Protein AF-A0A938MM32-F1 (afdb_monomer_lite)

pLDDT: mean 94.29, std 5.59, range [65.38, 98.31]

Sequence (60 aa):
VWVTEELHRRALTFLQARPDKTYSLSDAVSFVLMRDRGIRDALTTDRHFDQEGFVRLLKP

Radius of gyration: 11.32 Å; chains: 1; bounding box: 22×28×29 Å

Secondary structure (DSSP, 8-state):
----HHHHHHHHHHHHT-TTS---HHHHHHHHHHHHTT--EE--S-THHHHTT-EES---

Foldseek 3Di:
DDCDPVLLVQLVVVVVVCPVDPDDSVRSSVLSVCVVVVNQEDQDPDCVSVVSRHHHPDDD

Structure (mmCIF, N/CA/C/O backbone):
data_AF-A0A938MM32-F1
#
_entry.id   AF-A0A938MM32-F1
#
loop_
_atom_site.group_PDB
_atom_site.id
_atom_site.type_symbol
_atom_site.label_atom_id
_atom_site.label_alt_id
_atom_site.label_comp_id
_atom_site.label_asym_id
_atom_site.label_entity_id
_atom_site.label_seq_id
_atom_site.pdbx_PDB_ins_code
_atom_site.Cartn_x
_atom_site.Cartn_y
_atom_site.Cartn_z
_atom_site.occupancy
_atom_site.B_iso_or_equiv
_atom_site.auth_seq_id
_atom_site.auth_comp_id
_atom_site.auth_asym_id
_atom_site.auth_atom_id
_atom_site.pdbx_PDB_model_num
ATOM 1 N N . VAL A 1 1 ? 1.869 -13.739 0.153 1.00 78.06 1 VAL A N 1
ATOM 2 C CA . VAL A 1 1 ? 1.863 -13.235 -1.244 1.00 78.06 1 VAL A CA 1
ATOM 3 C C . VAL A 1 1 ? 3.228 -12.633 -1.522 1.00 78.06 1 VAL A C 1
ATOM 5 O O . VAL A 1 1 ? 3.735 -11.953 -0.643 1.00 78.06 1 VAL A O 1
ATOM 8 N N . TRP A 1 2 ? 3.832 -12.917 -2.677 1.00 93.62 2 TRP A N 1
ATOM 9 C CA . TRP A 1 2 ? 5.111 -12.327 -3.083 1.00 93.62 2 TRP A CA 1
ATOM 10 C C . TRP A 1 2 ? 4.873 -11.114 -3.989 1.00 93.62 2 TRP A C 1
ATOM 12 O O . TRP A 1 2 ? 3.979 -11.159 -4.838 1.00 93.62 2 TRP A O 1
ATOM 22 N N . VAL A 1 3 ? 5.655 -10.045 -3.820 1.00 96.38 3 VAL A N 1
ATOM 23 C CA . VAL A 1 3 ? 5.610 -8.880 -4.713 1.00 96.38 3 VAL A CA 1
ATOM 24 C C . VAL A 1 3 ? 6.469 -9.186 -5.933 1.00 96.38 3 VAL A C 1
ATOM 26 O O . VAL A 1 3 ? 7.695 -9.176 -5.862 1.00 96.38 3 VAL A O 1
ATOM 29 N N . THR A 1 4 ? 5.823 -9.513 -7.050 1.00 97.62 4 THR A N 1
ATOM 30 C CA . THR A 1 4 ? 6.513 -9.715 -8.329 1.00 97.62 4 THR A CA 1
ATOM 31 C C . THR A 1 4 ? 7.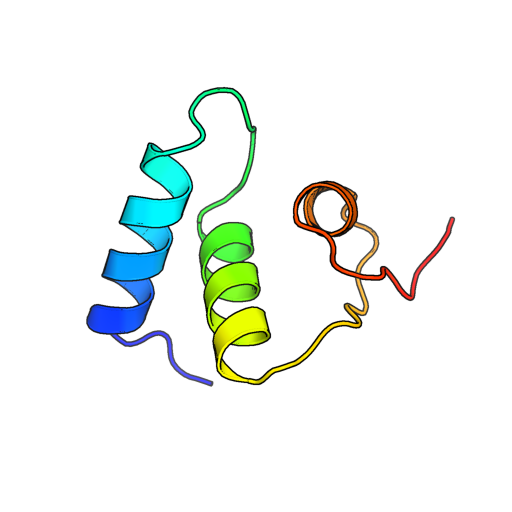027 -8.385 -8.876 1.00 97.62 4 THR A C 1
ATOM 33 O O . THR A 1 4 ? 6.531 -7.323 -8.499 1.00 97.62 4 THR A O 1
ATOM 36 N N . GLU A 1 5 ? 7.985 -8.434 -9.804 1.00 97.56 5 GLU A N 1
ATOM 37 C CA . GLU A 1 5 ? 8.482 -7.228 -10.479 1.00 97.56 5 GLU A CA 1
ATOM 38 C C . GLU A 1 5 ? 7.348 -6.451 -11.168 1.00 97.56 5 GLU A C 1
ATOM 40 O O . GLU A 1 5 ? 7.284 -5.229 -11.072 1.00 97.56 5 GLU A O 1
ATOM 45 N N . GLU A 1 6 ? 6.398 -7.156 -11.786 1.00 97.44 6 GLU A N 1
ATOM 46 C CA . GLU A 1 6 ? 5.241 -6.533 -12.433 1.00 97.44 6 GLU A CA 1
ATOM 47 C C . GLU A 1 6 ? 4.338 -5.804 -11.427 1.00 97.44 6 GLU A C 1
ATOM 49 O O . GLU A 1 6 ? 3.968 -4.648 -11.635 1.00 97.44 6 GLU A O 1
ATOM 54 N N . LEU A 1 7 ? 4.021 -6.439 -10.292 1.00 97.62 7 LEU A N 1
ATOM 55 C CA . LEU A 1 7 ? 3.243 -5.788 -9.236 1.00 97.62 7 LEU A CA 1
ATOM 56 C C . LEU A 1 7 ? 3.995 -4.582 -8.660 1.00 97.62 7 LEU A C 1
ATOM 58 O O . LEU A 1 7 ? 3.395 -3.533 -8.434 1.00 97.62 7 LEU A O 1
ATOM 62 N N . HIS A 1 8 ? 5.306 -4.718 -8.461 1.00 97.81 8 HIS A N 1
ATOM 63 C CA . HIS A 1 8 ? 6.164 -3.639 -7.986 1.00 97.81 8 HIS A CA 1
ATOM 64 C C . HIS A 1 8 ? 6.150 -2.446 -8.948 1.00 97.81 8 HIS A C 1
ATOM 66 O O . HIS A 1 8 ? 5.951 -1.311 -8.520 1.00 97.81 8 HIS A O 1
ATOM 72 N N . ARG A 1 9 ? 6.295 -2.688 -10.255 1.00 98.19 9 ARG A N 1
ATOM 73 C CA . ARG A 1 9 ? 6.278 -1.641 -11.284 1.00 98.19 9 ARG A CA 1
ATOM 74 C C . ARG A 1 9 ? 4.935 -0.919 -11.326 1.00 98.19 9 ARG A C 1
ATOM 76 O O . ARG A 1 9 ? 4.906 0.307 -11.333 1.00 98.19 9 ARG A O 1
ATOM 83 N N . ARG A 1 10 ? 3.826 -1.660 -11.263 1.00 98.31 10 ARG A N 1
ATOM 84 C CA . ARG A 1 10 ? 2.472 -1.085 -11.196 1.00 98.31 10 ARG A CA 1
ATOM 85 C C . ARG A 1 10 ? 2.265 -0.246 -9.935 1.00 98.31 10 ARG A C 1
ATOM 87 O O . ARG A 1 10 ? 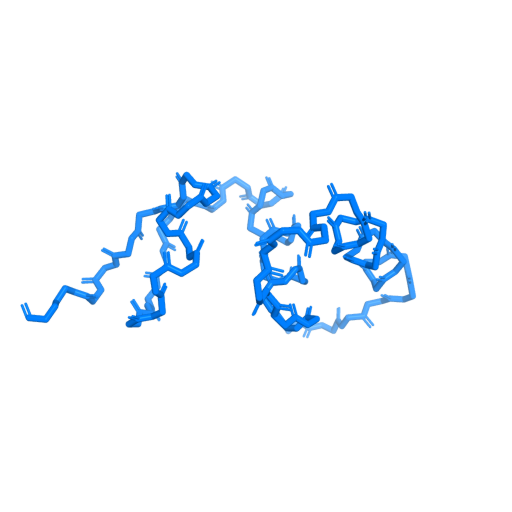1.683 0.834 -10.019 1.00 98.31 10 ARG A O 1
ATOM 94 N N . ALA A 1 11 ? 2.769 -0.702 -8.789 1.00 97.50 11 ALA A N 1
ATOM 95 C CA . ALA A 1 11 ? 2.739 0.062 -7.544 1.00 97.50 11 ALA A CA 1
ATOM 96 C C . ALA A 1 11 ? 3.583 1.345 -7.631 1.00 97.50 11 ALA A C 1
ATOM 98 O O . ALA A 1 11 ? 3.130 2.398 -7.187 1.00 97.50 11 ALA A O 1
ATOM 99 N N . LEU A 1 12 ? 4.762 1.298 -8.261 1.00 97.62 12 LEU A N 1
ATOM 100 C CA . LEU A 1 12 ? 5.578 2.489 -8.512 1.00 97.62 12 LEU A CA 1
ATOM 101 C C . LEU A 1 12 ? 4.868 3.487 -9.428 1.00 97.62 12 LEU A C 1
ATOM 103 O O . LEU A 1 12 ? 4.803 4.665 -9.090 1.00 97.62 12 LEU A O 1
ATOM 107 N N . THR A 1 13 ? 4.288 3.036 -10.543 1.00 97.81 13 THR A N 1
ATOM 108 C CA . THR A 1 13 ? 3.503 3.905 -11.434 1.00 97.81 13 THR A CA 1
ATOM 109 C C . THR A 1 13 ? 2.321 4.532 -10.695 1.00 97.81 13 THR A C 1
ATOM 111 O O . THR A 1 13 ? 2.059 5.725 -10.840 1.00 97.81 13 THR A O 1
ATOM 114 N N . PHE A 1 14 ? 1.628 3.754 -9.858 1.00 96.62 14 PHE A N 1
ATOM 115 C CA . PHE A 1 14 ? 0.543 4.255 -9.017 1.00 96.62 14 PHE A CA 1
ATOM 116 C C . PHE A 1 14 ? 1.017 5.339 -8.036 1.00 96.62 14 PHE A C 1
ATOM 118 O O . PHE A 1 14 ? 0.338 6.357 -7.883 1.00 96.62 14 PHE A O 1
ATOM 125 N N . LEU A 1 15 ? 2.169 5.125 -7.395 1.00 95.50 15 LEU A N 1
ATOM 126 C CA . LEU A 1 15 ? 2.751 6.044 -6.420 1.00 95.50 15 LEU A CA 1
ATOM 127 C C . LEU A 1 15 ? 3.224 7.345 -7.085 1.00 95.50 15 LEU A C 1
ATOM 129 O O . LEU A 1 15 ? 2.919 8.433 -6.607 1.00 95.50 15 LEU A O 1
ATOM 133 N N . GLN A 1 16 ? 3.897 7.244 -8.233 1.00 95.12 16 GLN A N 1
ATOM 134 C CA . GLN A 1 16 ? 4.362 8.396 -9.015 1.00 95.12 16 GLN A CA 1
ATOM 135 C C . GLN A 1 16 ? 3.214 9.276 -9.523 1.00 95.12 16 GLN A C 1
ATOM 137 O O . GLN A 1 16 ? 3.387 10.484 -9.660 1.00 95.12 16 GLN A O 1
ATOM 142 N N . ALA A 1 17 ? 2.037 8.697 -9.774 1.00 95.12 17 ALA A N 1
ATOM 143 C CA . ALA A 1 17 ? 0.854 9.440 -10.200 1.00 95.12 17 ALA A CA 1
ATOM 144 C C . ALA A 1 17 ? 0.193 10.267 -9.077 1.00 95.12 17 ALA A C 1
ATOM 146 O O . ALA A 1 17 ? -0.761 10.992 -9.352 1.00 95.12 17 ALA A O 1
ATOM 147 N N . ARG A 1 18 ? 0.653 10.148 -7.822 1.00 92.25 18 ARG A N 1
ATOM 148 C CA . ARG A 1 18 ? 0.080 10.824 -6.643 1.00 92.25 18 ARG A CA 1
ATOM 149 C C . ARG A 1 18 ? 1.157 11.513 -5.800 1.00 92.25 18 ARG A C 1
ATOM 151 O O . ARG A 1 18 ? 1.349 11.160 -4.638 1.00 92.25 18 ARG A O 1
ATOM 158 N N . PRO A 1 19 ? 1.876 12.497 -6.364 1.00 86.88 19 PRO A N 1
ATOM 159 C CA . PRO A 1 19 ? 2.931 13.201 -5.637 1.00 86.88 19 PRO A CA 1
ATOM 160 C C . PRO A 1 19 ? 2.395 14.038 -4.464 1.00 86.88 19 PRO A C 1
ATOM 162 O O . PRO A 1 19 ? 3.152 14.386 -3.563 1.00 86.88 19 PRO A O 1
ATOM 165 N N . ASP A 1 20 ? 1.098 14.361 -4.463 1.00 87.25 20 ASP A N 1
ATOM 166 C CA . ASP A 1 20 ? 0.395 15.061 -3.385 1.00 87.25 20 ASP A CA 1
ATOM 167 C C . ASP A 1 20 ? 0.067 14.154 -2.186 1.00 87.25 20 ASP A C 1
ATOM 169 O O . ASP A 1 20 ? -0.340 14.642 -1.129 1.00 87.25 20 ASP A O 1
ATOM 173 N N . LYS A 1 21 ? 0.234 12.834 -2.335 1.00 84.50 21 LYS A N 1
ATOM 174 C CA . LYS A 1 21 ? -0.076 11.841 -1.307 1.00 84.50 21 LYS A CA 1
ATOM 175 C C . LYS A 1 21 ? 1.197 11.289 -0.686 1.00 84.50 21 LYS A C 1
ATOM 177 O O . LYS A 1 21 ? 2.114 10.854 -1.370 1.00 84.50 21 LYS A O 1
ATOM 182 N N . THR A 1 22 ? 1.219 11.215 0.639 1.00 89.81 22 THR A N 1
ATOM 183 C CA . THR A 1 22 ? 2.336 10.669 1.427 1.00 89.81 22 THR A CA 1
ATOM 184 C C . THR A 1 22 ? 2.296 9.141 1.527 1.00 89.81 22 THR A C 1
ATOM 186 O O . THR A 1 22 ? 2.633 8.578 2.566 1.00 89.81 22 THR A O 1
ATOM 189 N N . TYR A 1 23 ? 1.831 8.461 0.478 1.00 94.50 23 TYR A N 1
ATOM 190 C CA . TYR A 1 23 ? 1.728 7.005 0.473 1.00 94.50 23 TYR A CA 1
ATOM 191 C C . TYR A 1 23 ? 3.118 6.369 0.485 1.00 94.50 23 TYR A C 1
ATOM 193 O O . TYR A 1 23 ? 4.049 6.851 -0.161 1.00 94.50 23 TYR A O 1
ATOM 201 N N . SER A 1 24 ? 3.258 5.246 1.183 1.00 94.69 24 SER A N 1
ATOM 202 C CA . SER A 1 24 ? 4.442 4.405 1.053 1.00 94.69 24 SER A CA 1
ATOM 203 C C . SER A 1 24 ? 4.328 3.483 -0.167 1.00 94.69 24 SER A C 1
ATOM 205 O O . SER A 1 24 ? 3.246 3.240 -0.710 1.00 94.69 24 SER A O 1
ATOM 207 N N . LEU A 1 25 ? 5.451 2.884 -0.575 1.00 94.94 25 LEU A N 1
ATOM 208 C CA . LEU A 1 25 ? 5.434 1.809 -1.571 1.00 94.94 25 LEU A CA 1
ATOM 209 C C . LEU A 1 25 ? 4.594 0.607 -1.100 1.00 94.94 25 LEU A C 1
ATOM 211 O O . LEU A 1 25 ? 3.930 -0.032 -1.913 1.00 94.94 25 LEU A O 1
ATOM 215 N N . SER A 1 26 ? 4.597 0.312 0.204 1.00 95.06 26 SER A N 1
ATOM 216 C CA . SER A 1 26 ? 3.800 -0.777 0.783 1.00 95.06 26 SER A CA 1
ATOM 217 C C . SER A 1 26 ? 2.297 -0.521 0.627 1.00 95.06 26 SER A C 1
ATOM 219 O O . SER A 1 26 ? 1.545 -1.439 0.287 1.00 95.06 26 SER A O 1
ATOM 221 N N . ASP A 1 27 ? 1.865 0.730 0.796 1.00 95.88 27 ASP A N 1
ATOM 222 C CA . ASP A 1 27 ? 0.470 1.133 0.591 1.00 95.88 27 ASP A CA 1
ATOM 223 C C . ASP A 1 27 ? 0.085 0.984 -0.879 1.00 95.88 27 ASP A C 1
ATOM 225 O O . ASP A 1 27 ? -0.900 0.324 -1.198 1.00 95.88 27 ASP A O 1
ATOM 229 N N . ALA A 1 28 ? 0.921 1.490 -1.791 1.00 97.00 28 ALA A N 1
ATOM 230 C CA . ALA A 1 28 ? 0.698 1.365 -3.229 1.00 97.00 28 ALA A CA 1
ATOM 231 C C . ALA A 1 28 ? 0.588 -0.102 -3.684 1.00 97.00 28 ALA A C 1
ATOM 233 O O . ALA A 1 28 ? -0.328 -0.451 -4.432 1.00 97.00 28 ALA A O 1
ATOM 234 N N . VAL A 1 29 ? 1.476 -0.980 -3.198 1.00 97.62 29 VAL A N 1
ATOM 235 C CA . VAL A 1 29 ? 1.398 -2.427 -3.459 1.00 97.62 29 VAL A CA 1
ATOM 236 C C . VAL A 1 29 ? 0.085 -2.993 -2.927 1.00 97.62 29 VAL A C 1
ATOM 238 O O . VAL A 1 29 ? -0.592 -3.727 -3.646 1.00 97.62 29 VAL A O 1
ATOM 241 N N . SER A 1 30 ? -0.298 -2.634 -1.700 1.00 97.06 30 SER A N 1
ATOM 242 C CA . SER A 1 30 ? -1.545 -3.092 -1.082 1.00 97.06 30 SER A C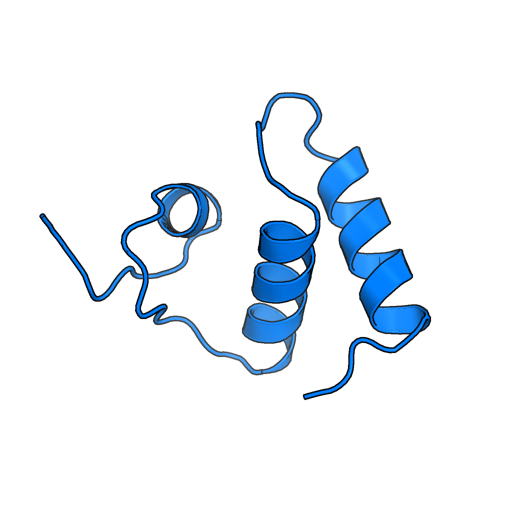A 1
ATOM 243 C C . SER A 1 30 ? -2.763 -2.659 -1.898 1.00 97.06 30 SER A C 1
ATOM 245 O O . SER A 1 30 ? -3.615 -3.490 -2.201 1.00 97.06 30 SER A O 1
ATOM 247 N N . PHE A 1 31 ? -2.818 -1.405 -2.347 1.00 97.44 31 PHE A N 1
ATOM 248 C CA . PHE A 1 31 ? -3.937 -0.877 -3.127 1.00 97.44 31 PHE A CA 1
ATOM 249 C C . PHE A 1 31 ? -4.083 -1.555 -4.486 1.00 97.44 31 PHE A C 1
ATOM 251 O O . PHE A 1 31 ? -5.189 -1.957 -4.855 1.00 97.44 31 PHE A O 1
ATOM 258 N N . VAL A 1 32 ? -2.980 -1.709 -5.228 1.00 97.56 32 VAL A N 1
ATOM 259 C CA . VAL A 1 32 ? -2.992 -2.402 -6.526 1.00 97.56 32 VAL A CA 1
ATOM 260 C C . VAL A 1 32 ? -3.455 -3.846 -6.338 1.00 97.56 32 VAL A C 1
ATOM 262 O O . VAL A 1 32 ? -4.358 -4.309 -7.032 1.00 97.56 32 VAL A O 1
ATOM 265 N N . LEU A 1 33 ? -2.900 -4.535 -5.343 1.00 97.19 33 LEU A N 1
ATOM 266 C CA . LEU A 1 33 ? -3.213 -5.927 -5.058 1.00 97.19 33 LEU A CA 1
ATOM 267 C C . LEU A 1 33 ? -4.668 -6.141 -4.619 1.00 97.19 33 LEU A C 1
ATOM 269 O O . LEU A 1 33 ? -5.299 -7.123 -5.013 1.00 97.19 33 LEU A O 1
ATOM 273 N N . MET A 1 34 ? -5.192 -5.246 -3.783 1.00 97.62 34 MET A N 1
ATOM 274 C CA . MET A 1 34 ? -6.575 -5.287 -3.319 1.00 97.62 34 MET A CA 1
ATOM 275 C C . MET A 1 34 ? -7.552 -5.056 -4.471 1.00 97.62 34 MET A C 1
ATOM 277 O O . MET A 1 34 ? -8.514 -5.810 -4.596 1.00 97.62 34 MET A O 1
ATOM 281 N N . ARG A 1 35 ? -7.274 -4.090 -5.357 1.00 97.38 35 ARG A N 1
ATOM 282 C CA . ARG A 1 35 ? -8.088 -3.846 -6.560 1.00 97.38 35 ARG A CA 1
ATOM 283 C C . ARG A 1 35 ? -8.098 -5.053 -7.491 1.00 97.38 35 ARG A C 1
ATOM 285 O O . ARG A 1 35 ? -9.175 -5.481 -7.892 1.00 97.38 35 ARG A O 1
ATOM 292 N N . ASP A 1 36 ? -6.935 -5.647 -7.752 1.00 96.81 36 ASP A N 1
ATOM 293 C CA . ASP A 1 36 ? -6.822 -6.847 -8.593 1.00 96.81 36 ASP A CA 1
ATOM 294 C C . ASP A 1 36 ? -7.631 -8.027 -8.047 1.00 96.81 36 ASP A C 1
ATOM 296 O O . ASP A 1 36 ? -8.169 -8.828 -8.809 1.00 96.81 36 ASP A O 1
ATOM 300 N N . ARG A 1 37 ? -7.721 -8.146 -6.718 1.00 96.81 37 ARG A N 1
ATOM 301 C CA . ARG A 1 37 ? -8.461 -9.223 -6.050 1.00 96.81 37 ARG A CA 1
ATOM 302 C C . ARG A 1 37 ? -9.910 -8.876 -5.712 1.00 96.81 37 ARG A C 1
ATOM 304 O O . ARG A 1 37 ? -10.582 -9.701 -5.101 1.00 96.81 37 ARG A O 1
ATOM 311 N N . GLY A 1 38 ? -10.387 -7.680 -6.056 1.00 97.31 38 GLY A N 1
ATOM 312 C CA . GLY A 1 38 ? -11.720 -7.216 -5.662 1.00 97.31 38 GLY A CA 1
ATOM 313 C C . GLY A 1 38 ? -11.913 -7.112 -4.142 1.00 97.31 38 GLY A C 1
ATOM 314 O O . GLY A 1 38 ? -13.038 -7.194 -3.656 1.00 97.31 38 GLY A O 1
ATOM 315 N N . ILE A 1 39 ? -10.828 -6.955 -3.379 1.00 97.75 39 ILE A N 1
ATOM 316 C CA . ILE A 1 39 ? -10.871 -6.802 -1.923 1.00 97.75 39 ILE A CA 1
ATOM 317 C C . ILE A 1 39 ? -11.118 -5.329 -1.614 1.00 97.75 39 ILE A C 1
ATOM 319 O O . ILE A 1 39 ? -10.328 -4.465 -1.994 1.00 97.75 39 ILE A O 1
ATOM 323 N N . ARG A 1 40 ? -12.212 -5.041 -0.907 1.00 96.94 40 ARG A N 1
ATOM 324 C CA . ARG A 1 40 ? -12.585 -3.672 -0.525 1.00 96.94 40 ARG A CA 1
ATOM 325 C C . ARG A 1 40 ? -12.242 -3.333 0.923 1.00 96.94 40 ARG A C 1
ATOM 327 O O . ARG A 1 40 ? -11.930 -2.180 1.213 1.00 96.94 40 ARG A O 1
ATOM 334 N N . ASP A 1 41 ? -12.268 -4.325 1.801 1.00 97.62 41 ASP A N 1
ATOM 335 C CA . ASP A 1 41 ? -12.115 -4.125 3.237 1.00 97.62 41 ASP A CA 1
ATOM 336 C C . ASP A 1 41 ? -10.656 -4.342 3.656 1.00 97.62 41 ASP A C 1
ATOM 338 O O . ASP A 1 41 ? -10.043 -5.358 3.324 1.00 97.62 41 ASP A O 1
ATOM 342 N N . ALA A 1 42 ? -10.093 -3.383 4.389 1.00 96.62 42 ALA A N 1
ATOM 343 C CA . ALA A 1 42 ? -8.729 -3.416 4.900 1.00 96.62 42 ALA A CA 1
ATOM 344 C C . ALA A 1 42 ? -8.729 -3.429 6.431 1.00 96.62 42 ALA A C 1
ATOM 346 O O . ALA A 1 42 ? -9.257 -2.527 7.088 1.00 96.62 42 ALA A O 1
ATOM 347 N N . LEU A 1 43 ? -8.077 -4.429 7.020 1.00 96.19 43 LEU A N 1
ATOM 348 C CA . LEU A 1 43 ? -7.832 -4.477 8.458 1.00 96.19 43 LEU A CA 1
ATOM 349 C C . LEU A 1 43 ? -6.617 -3.601 8.803 1.00 96.19 43 LEU A C 1
ATOM 351 O O . LEU A 1 43 ? -5.503 -4.095 8.943 1.00 96.19 43 LEU A O 1
ATOM 355 N N . THR A 1 44 ? -6.822 -2.286 8.877 1.00 93.38 44 THR A N 1
ATOM 356 C CA . THR A 1 44 ? -5.748 -1.310 9.113 1.00 93.38 44 THR A CA 1
ATOM 357 C C . THR A 1 44 ? -6.254 -0.048 9.806 1.00 93.38 44 THR A C 1
ATOM 359 O O . THR A 1 44 ? -7.393 0.381 9.604 1.00 93.38 44 THR A O 1
ATOM 362 N N . THR A 1 45 ? -5.389 0.574 10.606 1.00 93.69 45 THR A N 1
ATOM 363 C CA . THR A 1 45 ? -5.606 1.900 11.200 1.00 93.69 45 THR A CA 1
ATOM 364 C C . THR A 1 45 ? -5.137 3.042 10.288 1.00 93.69 45 THR A C 1
ATOM 366 O O . THR A 1 45 ? -5.401 4.205 10.592 1.00 93.69 45 THR A O 1
ATOM 369 N N . ASP A 1 46 ? -4.490 2.736 9.158 1.00 93.38 46 ASP A N 1
ATOM 370 C CA . ASP A 1 46 ? -3.949 3.737 8.237 1.00 93.38 46 ASP A CA 1
ATOM 371 C C . ASP A 1 46 ? -5.031 4.355 7.341 1.00 93.38 46 ASP A C 1
ATOM 373 O O . ASP A 1 46 ? -5.597 3.695 6.471 1.00 93.38 46 ASP A O 1
ATOM 377 N N . ARG A 1 47 ? -5.255 5.662 7.500 1.00 92.44 47 ARG A N 1
ATOM 378 C CA . ARG A 1 47 ? -6.246 6.463 6.767 1.00 92.44 47 ARG A CA 1
ATOM 379 C C . ARG A 1 47 ? -5.986 6.570 5.263 1.00 92.44 47 ARG A C 1
ATOM 381 O O . ARG A 1 47 ? -6.904 6.973 4.551 1.00 92.44 47 ARG A O 1
ATOM 388 N N . HIS A 1 48 ? -4.802 6.226 4.755 1.00 94.00 48 HIS A N 1
ATOM 389 C CA . HIS A 1 48 ? -4.543 6.212 3.309 1.00 94.00 48 HIS A CA 1
ATOM 390 C C . HIS A 1 48 ? -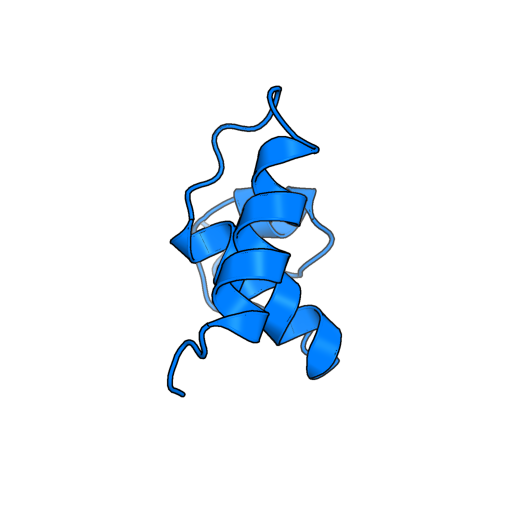5.503 5.280 2.554 1.00 94.00 48 HIS A C 1
ATOM 392 O O . HIS A 1 48 ? -5.920 5.587 1.439 1.00 94.00 48 HIS A O 1
ATOM 398 N N . PHE A 1 49 ? -5.936 4.191 3.194 1.00 94.62 49 PHE A N 1
ATOM 399 C CA . PHE A 1 49 ? -6.895 3.247 2.620 1.00 94.62 49 PHE A CA 1
ATOM 400 C C . PHE A 1 49 ? -8.265 3.895 2.366 1.00 94.62 49 PHE A C 1
ATOM 402 O O . PHE A 1 49 ? -8.861 3.653 1.318 1.00 94.62 49 PHE A O 1
ATOM 409 N N . ASP A 1 50 ? -8.721 4.788 3.253 1.00 93.44 50 ASP A N 1
ATOM 410 C CA . ASP A 1 50 ? -9.971 5.535 3.048 1.00 93.44 50 ASP A CA 1
ATOM 411 C C . ASP A 1 50 ? -9.866 6.455 1.814 1.00 93.44 50 ASP A C 1
ATOM 413 O O . ASP A 1 50 ? -10.819 6.587 1.046 1.00 93.44 50 ASP A O 1
ATOM 417 N N . GLN A 1 51 ? -8.698 7.074 1.594 1.00 92.75 51 GLN A N 1
ATOM 418 C CA . GLN A 1 51 ? -8.472 8.012 0.484 1.00 92.75 51 GLN A CA 1
ATOM 419 C C . GLN A 1 51 ? -8.517 7.331 -0.889 1.00 92.75 51 GLN A C 1
ATOM 421 O O . GLN A 1 51 ? -8.916 7.955 -1.869 1.00 92.75 51 GLN A O 1
ATOM 426 N N . GLU A 1 52 ? -8.148 6.051 -0.958 1.00 94.62 52 GLU A N 1
ATOM 427 C CA . GLU A 1 52 ? -8.203 5.249 -2.186 1.00 94.62 52 GLU A CA 1
ATOM 428 C C . GLU A 1 52 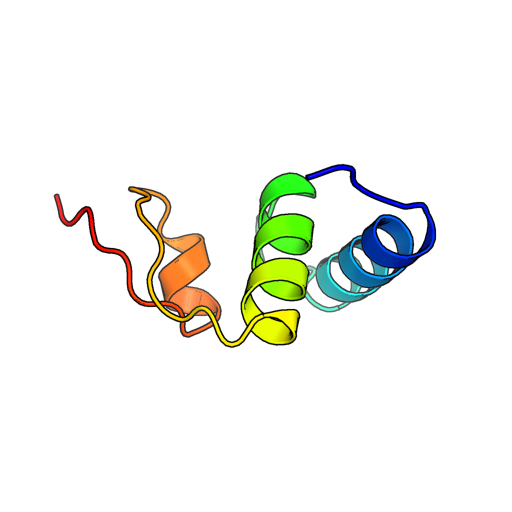? -9.500 4.440 -2.342 1.00 94.62 52 GLU A C 1
ATOM 430 O O . GLU A 1 52 ? -9.603 3.620 -3.263 1.00 94.62 52 GLU A O 1
ATOM 435 N N . GLY A 1 53 ? -10.493 4.700 -1.481 1.00 94.75 53 GLY A N 1
ATOM 436 C CA . GLY A 1 53 ? -11.842 4.134 -1.559 1.00 94.75 53 GLY A CA 1
ATOM 437 C C . GLY A 1 53 ? -12.019 2.770 -0.883 1.00 94.75 53 GLY A C 1
ATOM 438 O O . GLY A 1 53 ? -13.064 2.137 -1.062 1.00 94.75 53 GLY A O 1
ATOM 439 N N . PHE A 1 54 ? -11.031 2.309 -0.114 1.00 97.00 54 PHE A N 1
ATOM 440 C CA . PHE A 1 54 ? -11.142 1.090 0.686 1.00 97.00 54 PHE A CA 1
ATOM 441 C C . PHE A 1 54 ? -11.879 1.356 2.000 1.00 97.00 54 PHE A C 1
ATOM 443 O O . PHE A 1 54 ? -11.945 2.482 2.488 1.00 97.00 54 PHE A O 1
ATOM 450 N N . VAL A 1 55 ? -12.442 0.300 2.585 1.00 96.56 55 VAL A N 1
ATOM 451 C CA . VAL A 1 55 ? -13.138 0.365 3.873 1.00 96.56 55 VAL A CA 1
ATOM 452 C C . VAL A 1 55 ? -12.191 -0.108 4.961 1.00 96.56 55 VAL A C 1
ATOM 454 O O . VAL A 1 55 ? -11.840 -1.285 5.020 1.00 96.56 55 VAL A O 1
ATOM 457 N N . ARG A 1 56 ? -11.792 0.786 5.864 1.00 95.69 56 ARG A N 1
ATOM 458 C CA . ARG A 1 56 ? -11.037 0.369 7.047 1.00 95.69 56 ARG A CA 1
ATOM 459 C C . ARG A 1 56 ? -11.947 -0.280 8.074 1.00 95.69 56 ARG A C 1
ATOM 461 O O . ARG A 1 56 ? -12.947 0.302 8.500 1.00 95.69 56 ARG A O 1
ATOM 468 N N . LEU A 1 57 ? -11.556 -1.475 8.500 1.00 95.81 57 LEU A N 1
ATOM 469 C CA . LEU A 1 57 ? -12.258 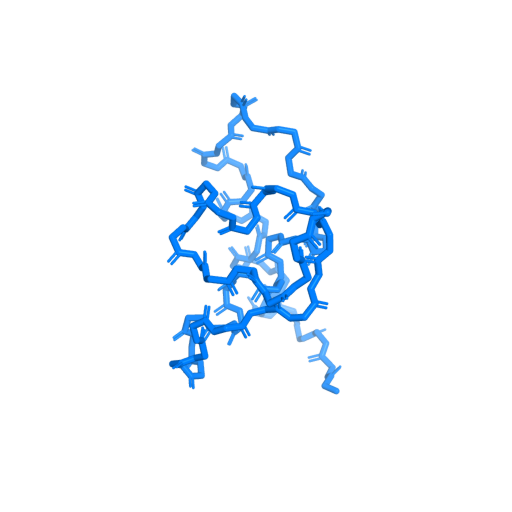-2.237 9.529 1.00 95.81 57 LEU A CA 1
ATOM 470 C C . LEU A 1 57 ? -11.857 -1.811 10.945 1.00 95.81 57 LEU A C 1
ATOM 472 O O . LEU A 1 57 ? -12.662 -1.914 11.865 1.00 95.81 57 LEU A O 1
ATOM 476 N N . LEU A 1 58 ? -10.637 -1.293 11.118 1.00 93.19 58 LEU A N 1
ATOM 477 C CA . LEU A 1 58 ? -10.180 -0.736 12.389 1.00 93.19 58 LEU A CA 1
ATOM 478 C C . LEU A 1 58 ? -10.467 0.766 12.405 1.00 93.19 58 LEU A C 1
ATOM 480 O O . LEU A 1 58 ? -9.732 1.569 11.822 1.00 93.19 58 LEU A O 1
ATOM 484 N N . LYS A 1 59 ? -11.566 1.136 13.060 1.00 78.38 59 LYS A N 1
ATOM 485 C CA . LYS A 1 59 ? -11.884 2.530 13.381 1.00 78.38 59 LYS A CA 1
ATOM 486 C C . LYS A 1 59 ? -11.376 2.827 14.801 1.00 78.38 59 LYS A C 1
ATOM 488 O O . LYS A 1 59 ? -11.431 1.914 15.624 1.00 78.38 59 LYS A O 1
ATOM 493 N N . PRO A 1 60 ? -10.809 4.022 15.046 1.00 65.38 60 PRO A N 1
ATOM 494 C CA . PRO A 1 60 ? -10.349 4.413 16.376 1.00 65.38 60 PRO A CA 1
ATOM 495 C C . PRO A 1 60 ? -11.486 4.408 17.401 1.00 65.38 60 PRO A C 1
ATOM 497 O O . PRO A 1 60 ? -12.654 4.595 16.984 1.00 65.38 60 PRO A O 1
#